Protein AF-A0A2V5VWD5-F1 (afdb_monomer)

Structure (mmCIF, N/CA/C/O backbone):
data_AF-A0A2V5VWD5-F1
#
_entry.id   AF-A0A2V5VWD5-F1
#
loop_
_atom_site.group_PDB
_atom_site.id
_atom_site.type_symbol
_atom_site.label_atom_id
_atom_site.label_alt_id
_atom_site.label_comp_id
_atom_site.label_asym_id
_atom_site.label_entity_id
_atom_site.label_seq_id
_atom_site.pdbx_PDB_ins_code
_atom_site.Cartn_x
_atom_site.Cartn_y
_atom_site.Cartn_z
_atom_site.occupancy
_atom_site.B_iso_or_equiv
_atom_site.auth_seq_id
_atom_site.auth_comp_id
_atom_site.auth_asym_id
_atom_site.auth_atom_id
_atom_site.pdbx_PDB_model_num
ATOM 1 N N . MET A 1 1 ? -37.281 2.302 12.896 1.00 40.91 1 MET A N 1
ATOM 2 C CA . MET A 1 1 ? -36.211 1.509 12.253 1.00 40.91 1 MET A CA 1
ATOM 3 C C . MET A 1 1 ? -35.181 2.484 11.708 1.00 40.91 1 MET A C 1
ATOM 5 O O . MET A 1 1 ? -35.399 3.064 10.658 1.00 40.91 1 MET A O 1
ATOM 9 N N . SER A 1 2 ? -34.141 2.792 12.489 1.00 42.53 2 SER A N 1
ATOM 10 C CA . SER A 1 2 ? -33.075 3.686 12.027 1.00 42.53 2 SER A CA 1
ATOM 11 C C . SER A 1 2 ? -32.119 2.860 11.179 1.00 42.53 2 SER A C 1
ATOM 13 O O . SER A 1 2 ? -31.423 1.985 11.694 1.00 42.53 2 SER A O 1
ATOM 15 N N . ASP A 1 3 ? -32.156 3.110 9.876 1.00 51.03 3 ASP A N 1
ATOM 16 C CA . ASP A 1 3 ? -31.270 2.537 8.873 1.00 51.03 3 ASP A CA 1
ATOM 17 C C . ASP A 1 3 ? -29.840 3.060 9.113 1.00 51.03 3 ASP A C 1
ATOM 19 O O . ASP A 1 3 ? -29.363 4.012 8.488 1.00 51.03 3 ASP A O 1
ATOM 23 N N . LYS A 1 4 ? -29.139 2.483 10.098 1.00 51.69 4 LYS A N 1
ATOM 24 C CA . LYS A 1 4 ? -27.689 2.638 10.219 1.00 51.69 4 LYS A CA 1
ATOM 25 C C . LYS A 1 4 ? -27.082 1.901 9.030 1.00 51.69 4 LYS A C 1
ATOM 27 O O . LYS A 1 4 ? -26.749 0.723 9.144 1.00 51.69 4 LYS A O 1
ATOM 32 N N . LYS A 1 5 ? -26.904 2.596 7.897 1.00 53.16 5 LYS A N 1
ATOM 33 C CA . LYS A 1 5 ? -25.950 2.169 6.858 1.00 53.16 5 LYS A CA 1
ATOM 34 C C . LYS A 1 5 ? -24.697 1.691 7.593 1.00 53.16 5 LYS A C 1
ATOM 36 O O . LYS A 1 5 ? -24.218 2.456 8.437 1.00 53.16 5 LYS A O 1
ATOM 41 N N . PRO A 1 6 ? -24.186 0.469 7.355 1.00 49.75 6 PRO A N 1
ATOM 42 C CA . PRO A 1 6 ? -23.031 -0.013 8.089 1.00 49.75 6 PRO A CA 1
ATOM 43 C C . PRO A 1 6 ? -21.916 0.977 7.797 1.00 49.75 6 PRO A C 1
ATOM 45 O O . PRO A 1 6 ? -21.456 1.099 6.662 1.00 49.75 6 PRO A O 1
ATOM 48 N N . GLN A 1 7 ? -21.576 1.765 8.811 1.00 55.81 7 GLN A N 1
ATOM 49 C CA . GLN A 1 7 ? -20.495 2.725 8.786 1.00 55.81 7 GLN A CA 1
ATOM 50 C C . GLN A 1 7 ? -19.274 1.884 8.439 1.00 55.81 7 GLN A C 1
ATOM 52 O O . GLN A 1 7 ? -18.829 1.108 9.277 1.00 55.81 7 GLN A O 1
ATOM 57 N N . GLN A 1 8 ? -18.875 1.876 7.161 1.00 60.03 8 GLN A N 1
ATOM 58 C CA . GLN A 1 8 ? -17.959 0.863 6.644 1.00 60.03 8 GLN A CA 1
ATOM 59 C C . GLN A 1 8 ? -16.704 0.884 7.507 1.00 60.03 8 GLN A C 1
ATOM 61 O O . GLN A 1 8 ? 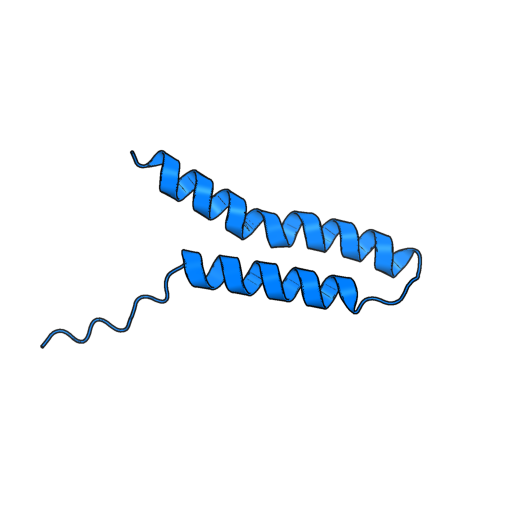-15.952 1.861 7.466 1.00 60.03 8 GLN A O 1
ATOM 66 N N . ASP A 1 9 ? -16.542 -0.169 8.309 1.00 83.75 9 ASP A N 1
ATOM 67 C CA . ASP A 1 9 ? -15.599 -0.206 9.418 1.00 83.75 9 ASP A CA 1
ATO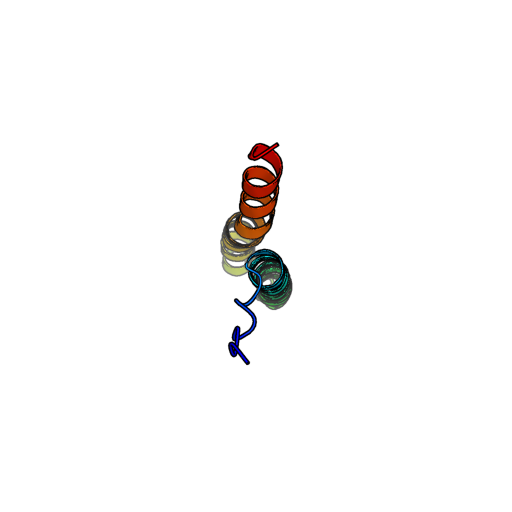M 68 C C . ASP A 1 9 ? -14.205 0.175 8.913 1.00 83.75 9 ASP A C 1
ATOM 70 O O . ASP A 1 9 ? -13.644 -0.476 8.022 1.00 83.75 9 ASP A O 1
ATOM 74 N N . LEU A 1 10 ? -13.664 1.279 9.437 1.00 89.94 10 LEU A N 1
ATOM 75 C CA . LEU A 1 10 ? -12.371 1.807 9.010 1.00 89.94 10 LEU A CA 1
ATOM 76 C C . LEU A 1 10 ? -11.262 0.771 9.257 1.00 89.94 10 LEU A C 1
ATOM 78 O O . LEU A 1 10 ? -10.315 0.688 8.474 1.00 89.94 10 LEU A O 1
ATOM 82 N N . ARG A 1 11 ? -11.437 -0.118 10.244 1.00 89.94 11 ARG A N 1
ATOM 83 C CA . ARG A 1 11 ? -10.580 -1.290 10.457 1.00 89.94 11 ARG A CA 1
ATOM 84 C C . ARG A 1 11 ? -10.589 -2.238 9.259 1.00 89.94 11 ARG A C 1
ATOM 86 O O . ARG A 1 11 ? -9.534 -2.663 8.791 1.00 89.94 11 ARG A O 1
ATOM 93 N N . LEU A 1 12 ? -11.771 -2.577 8.742 1.00 93.31 12 LEU A N 1
ATOM 94 C CA . LEU A 1 12 ? -11.906 -3.471 7.592 1.00 93.31 12 LEU A CA 1
ATOM 95 C C . LEU A 1 12 ? -11.359 -2.817 6.320 1.00 93.31 12 LEU A C 1
ATOM 97 O O . LEU A 1 12 ? -10.679 -3.474 5.530 1.00 93.31 12 LEU A O 1
ATOM 101 N N . ARG A 1 13 ? -11.630 -1.523 6.126 1.00 94.56 13 ARG A N 1
ATOM 102 C CA . ARG A 1 13 ? -11.158 -0.763 4.960 1.00 94.56 13 ARG A CA 1
ATOM 103 C C . ARG A 1 13 ? -9.637 -0.660 4.923 1.00 94.56 13 ARG A C 1
ATOM 105 O O . ARG A 1 13 ? -9.050 -0.937 3.881 1.00 94.56 13 ARG A O 1
ATOM 112 N N . THR A 1 14 ? -9.000 -0.322 6.042 1.00 95.94 14 THR A N 1
ATOM 113 C CA . THR A 1 14 ? -7.534 -0.211 6.120 1.00 95.94 14 THR A CA 1
ATOM 114 C C . THR A 1 14 ? -6.849 -1.567 5.958 1.00 95.94 14 THR A C 1
ATOM 116 O O . THR A 1 14 ? -5.864 -1.662 5.229 1.00 95.94 14 THR A O 1
ATOM 119 N N . LYS A 1 15 ? -7.418 -2.650 6.510 1.00 95.38 15 LYS A N 1
ATOM 120 C CA . LYS A 1 15 ? -6.930 -4.017 6.259 1.00 95.38 15 LYS A CA 1
ATOM 121 C C . LYS A 1 15 ? -7.016 -4.399 4.776 1.00 95.38 15 LYS A C 1
ATOM 123 O O . LYS A 1 15 ? -6.041 -4.890 4.215 1.00 95.38 15 LYS A O 1
ATOM 128 N N . LYS A 1 16 ? -8.166 -4.168 4.130 1.00 97.25 16 LYS A N 1
ATOM 129 C CA . LYS A 1 16 ? -8.343 -4.438 2.690 1.00 97.25 16 LYS A CA 1
ATOM 130 C C . LYS A 1 16 ? -7.384 -3.610 1.835 1.00 97.25 16 LYS A C 1
ATOM 132 O O . LYS A 1 16 ? -6.856 -4.117 0.853 1.00 97.25 16 LYS A O 1
ATOM 137 N N . PHE A 1 17 ? -7.155 -2.353 2.208 1.00 97.31 17 PHE A N 1
ATOM 138 C CA . PHE A 1 17 ? -6.190 -1.491 1.536 1.00 97.31 17 PHE A CA 1
ATOM 139 C C . PHE A 1 17 ? -4.763 -2.045 1.635 1.00 97.31 17 PHE A C 1
ATOM 141 O O . PHE A 1 17 ? -4.108 -2.172 0.608 1.00 97.31 17 PHE A O 1
ATOM 148 N N . ALA A 1 18 ? -4.321 -2.473 2.823 1.00 97.94 18 ALA A N 1
ATOM 149 C CA . ALA A 1 18 ? -2.997 -3.071 3.002 1.00 97.94 18 ALA A CA 1
ATOM 150 C C . ALA A 1 18 ? -2.798 -4.322 2.126 1.00 97.94 18 ALA A C 1
ATOM 152 O O . ALA A 1 18 ? -1.770 -4.443 1.470 1.00 97.94 18 ALA A O 1
ATOM 153 N N . LEU A 1 19 ? -3.801 -5.205 2.038 1.00 98.12 19 LEU A N 1
ATOM 154 C CA . LEU A 1 19 ? -3.743 -6.379 1.153 1.00 98.12 19 LEU A CA 1
ATOM 155 C C . LEU A 1 19 ? -3.605 -5.990 -0.326 1.00 98.12 19 LEU A C 1
ATOM 157 O O . LEU A 1 19 ? -2.812 -6.587 -1.042 1.00 98.12 19 LEU A O 1
ATOM 161 N N . ARG A 1 20 ? -4.327 -4.958 -0.778 1.00 98.44 20 ARG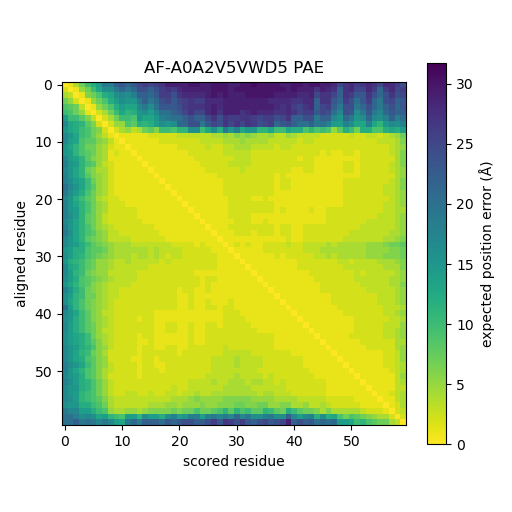 A N 1
ATOM 162 C CA . ARG A 1 20 ? -4.209 -4.458 -2.158 1.00 98.44 20 ARG A CA 1
ATOM 163 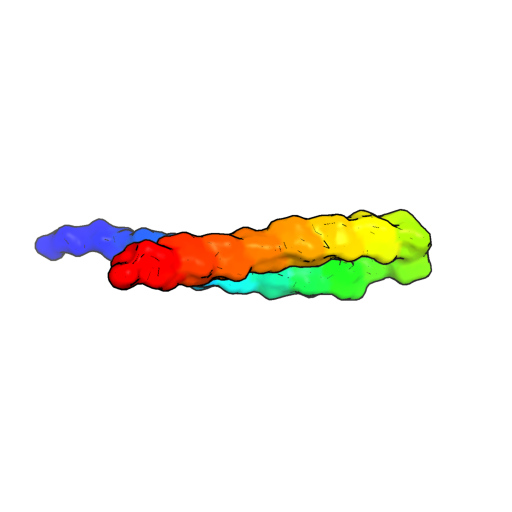C C . ARG A 1 20 ? -2.829 -3.878 -2.453 1.00 98.44 20 ARG A C 1
ATOM 165 O O . ARG A 1 20 ? -2.342 -4.057 -3.562 1.00 98.44 20 ARG A O 1
ATOM 172 N N . ILE A 1 21 ? -2.222 -3.189 -1.486 1.00 98.56 21 ILE A N 1
ATOM 173 C CA . ILE A 1 21 ? -0.855 -2.671 -1.613 1.00 98.56 21 ILE A CA 1
ATOM 174 C C . ILE A 1 21 ? 0.141 -3.822 -1.762 1.00 98.56 21 ILE A C 1
ATOM 176 O O . ILE A 1 21 ? 0.978 -3.763 -2.653 1.00 98.56 21 ILE A O 1
ATOM 180 N N . ILE A 1 22 ? 0.008 -4.883 -0.959 1.00 98.25 22 ILE A N 1
ATOM 181 C CA . ILE A 1 22 ? 0.868 -6.072 -1.059 1.00 98.25 22 ILE A CA 1
ATOM 182 C C . ILE A 1 22 ? 0.776 -6.673 -2.468 1.00 98.25 22 ILE A C 1
ATOM 184 O O . ILE A 1 22 ? 1.788 -6.753 -3.156 1.00 98.25 22 ILE A O 1
ATOM 188 N N . THR A 1 23 ? -0.436 -6.979 -2.942 1.00 98.50 23 THR A N 1
ATOM 189 C CA . THR A 1 23 ? -0.642 -7.549 -4.285 1.00 98.50 23 THR A CA 1
ATOM 190 C C . THR A 1 23 ? -0.148 -6.625 -5.402 1.00 98.50 23 THR A C 1
ATOM 192 O O . THR A 1 23 ? 0.395 -7.089 -6.399 1.00 98.50 23 THR A O 1
ATOM 195 N N . MET A 1 24 ? -0.314 -5.307 -5.254 1.00 98.38 24 MET A N 1
ATOM 196 C CA . MET A 1 24 ? 0.216 -4.339 -6.216 1.00 98.38 24 MET A CA 1
ATOM 197 C C . MET A 1 24 ? 1.749 -4.383 -6.257 1.00 98.38 24 MET A C 1
ATOM 199 O O . MET A 1 24 ? 2.310 -4.472 -7.346 1.00 98.38 24 MET A O 1
ATOM 203 N N . CYS A 1 25 ? 2.422 -4.344 -5.103 1.00 98.25 25 CYS A N 1
ATOM 204 C CA . CYS A 1 25 ? 3.882 -4.399 -5.035 1.00 98.25 25 CYS A CA 1
ATOM 205 C C . CYS A 1 25 ? 4.432 -5.718 -5.603 1.00 98.25 25 CYS A C 1
ATOM 207 O O . CYS A 1 25 ? 5.427 -5.688 -6.318 1.00 98.25 25 CYS A O 1
ATOM 209 N N . GLU A 1 26 ? 3.757 -6.846 -5.359 1.00 97.12 26 GLU A N 1
ATOM 210 C CA . GLU A 1 26 ? 4.104 -8.159 -5.932 1.00 97.12 26 GLU A CA 1
ATOM 211 C C . GLU A 1 26 ? 3.964 -8.206 -7.463 1.00 97.12 26 GLU A C 1
ATOM 213 O O . GLU A 1 26 ? 4.648 -8.984 -8.121 1.00 97.12 26 GLU A O 1
ATOM 218 N N . SER A 1 27 ? 3.102 -7.366 -8.045 1.00 98.12 27 SER A N 1
ATOM 219 C CA . SER A 1 27 ? 2.905 -7.286 -9.499 1.00 98.12 27 SER A CA 1
ATOM 220 C C . SER A 1 27 ? 3.911 -6.385 -10.226 1.00 98.12 27 SER A C 1
ATOM 222 O O . SER A 1 27 ? 3.878 -6.297 -11.456 1.00 98.12 27 SER A O 1
ATOM 224 N N . LEU A 1 28 ? 4.785 -5.679 -9.497 1.00 97.75 28 LEU A N 1
ATOM 225 C CA . LEU A 1 28 ? 5.753 -4.774 -10.111 1.00 97.75 28 LEU A CA 1
ATOM 226 C C . LEU A 1 28 ? 6.851 -5.560 -10.852 1.00 97.75 28 LEU A C 1
ATOM 228 O O . LEU A 1 28 ? 7.315 -6.584 -10.353 1.00 97.75 28 LEU A O 1
ATOM 232 N N . PRO A 1 29 ? 7.323 -5.073 -12.018 1.00 97.81 29 PRO A N 1
ATOM 233 C CA . PRO A 1 29 ? 8.434 -5.698 -12.725 1.00 97.81 29 PRO A CA 1
ATOM 234 C C . PRO A 1 29 ? 9.692 -5.745 -11.863 1.00 97.81 29 PRO A C 1
ATOM 236 O O . PRO A 1 29 ? 10.013 -4.757 -11.190 1.00 97.81 29 PRO A O 1
ATOM 239 N N . ASP A 1 30 ? 10.454 -6.837 -11.976 1.00 97.00 30 ASP A N 1
ATOM 240 C CA . ASP A 1 30 ? 11.719 -7.009 -11.263 1.00 97.00 30 ASP A CA 1
ATOM 241 C C . ASP A 1 30 ? 12.837 -6.131 -11.852 1.00 97.00 30 ASP A C 1
ATOM 243 O O . ASP A 1 30 ? 13.757 -6.562 -12.542 1.00 97.00 30 ASP A O 1
ATOM 247 N N . SER A 1 31 ? 12.703 -4.834 -11.611 1.00 98.50 31 SER A N 1
ATOM 248 C CA . SER A 1 31 ? 13.575 -3.772 -12.083 1.00 98.50 31 SER A CA 1
ATOM 249 C C . SER A 1 31 ? 13.997 -2.910 -10.901 1.00 98.50 31 SER A C 1
ATOM 251 O O . SER A 1 31 ? 13.302 -2.831 -9.886 1.00 98.50 31 SER A O 1
ATOM 253 N N . ARG A 1 32 ? 15.114 -2.189 -11.036 1.00 98.38 32 ARG A N 1
ATOM 254 C CA . ARG A 1 32 ? 15.572 -1.260 -9.992 1.00 98.38 32 ARG A CA 1
ATOM 255 C C . ARG A 1 32 ? 14.485 -0.249 -9.603 1.00 98.38 32 ARG A C 1
ATOM 257 O O . ARG A 1 32 ? 14.282 -0.007 -8.418 1.00 98.38 32 ARG A O 1
ATOM 264 N N . ALA A 1 33 ? 13.783 0.313 -10.588 1.00 98.44 33 ALA A N 1
ATOM 265 C CA . ALA A 1 33 ? 12.689 1.250 -10.345 1.00 98.44 33 ALA A CA 1
ATOM 266 C C . ALA A 1 33 ? 11.501 0.571 -9.645 1.00 98.44 33 ALA A C 1
ATOM 268 O O . ALA A 1 33 ? 10.993 1.108 -8.663 1.00 98.44 33 ALA A O 1
ATOM 269 N N . GLY A 1 34 ? 11.111 -0.625 -10.102 1.00 98.56 34 GLY A N 1
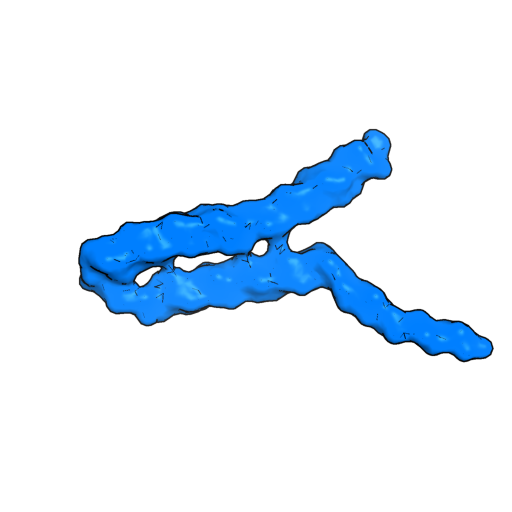ATOM 270 C CA . GLY A 1 34 ? 10.040 -1.419 -9.495 1.00 98.56 34 GLY A CA 1
ATOM 271 C C . GLY A 1 34 ? 10.303 -1.730 -8.023 1.00 98.56 34 GLY A C 1
ATOM 272 O O . GLY A 1 34 ? 9.439 -1.477 -7.192 1.00 98.56 34 GLY A O 1
ATOM 273 N N . ARG A 1 35 ? 11.521 -2.167 -7.676 1.00 98.25 35 ARG A N 1
ATOM 274 C CA . ARG A 1 35 ? 11.920 -2.443 -6.285 1.00 98.25 35 ARG A CA 1
ATOM 275 C C . ARG A 1 35 ? 11.890 -1.188 -5.406 1.00 98.25 35 ARG A C 1
ATOM 277 O O . ARG A 1 35 ? 11.287 -1.206 -4.342 1.00 98.25 35 ARG A O 1
ATOM 284 N N . ILE A 1 36 ? 12.488 -0.081 -5.862 1.00 98.44 36 ILE A N 1
ATOM 285 C CA . ILE A 1 36 ? 12.551 1.171 -5.080 1.00 98.44 36 ILE A CA 1
ATOM 286 C C . ILE A 1 36 ? 11.148 1.728 -4.813 1.00 98.44 36 ILE A C 1
ATOM 288 O O . ILE A 1 36 ? 10.829 2.093 -3.680 1.00 98.44 36 ILE A O 1
ATOM 292 N N . LEU A 1 37 ? 10.308 1.796 -5.848 1.00 98.38 37 LEU A N 1
ATOM 293 C CA . LEU A 1 37 ? 8.936 2.282 -5.711 1.00 98.38 37 LEU A CA 1
ATOM 294 C C . LEU A 1 37 ? 8.090 1.310 -4.883 1.00 98.38 37 LEU A C 1
ATOM 296 O O . LEU A 1 37 ? 7.345 1.745 -4.005 1.00 98.38 37 LEU A O 1
ATOM 300 N N . GLY A 1 38 ? 8.248 0.007 -5.121 1.00 98.50 38 GLY A N 1
ATOM 301 C CA . GLY A 1 38 ? 7.580 -1.058 -4.383 1.00 98.50 38 GLY A CA 1
ATOM 302 C C . GLY A 1 38 ? 7.841 -0.970 -2.885 1.00 98.50 38 GLY A C 1
ATOM 303 O O . GLY A 1 38 ? 6.884 -0.955 -2.117 1.00 98.50 38 GLY A O 1
ATOM 304 N N . ASP A 1 39 ? 9.095 -0.805 -2.465 1.00 98.19 39 ASP A N 1
ATOM 305 C CA . ASP A 1 39 ? 9.463 -0.684 -1.050 1.00 98.19 39 ASP A CA 1
ATOM 306 C C . ASP A 1 39 ? 8.873 0.571 -0.391 1.00 98.19 39 ASP A C 1
ATOM 308 O O . ASP A 1 39 ? 8.363 0.515 0.736 1.00 98.19 39 ASP A O 1
ATOM 312 N N . GLN A 1 40 ? 8.908 1.717 -1.082 1.00 98.44 40 GLN A N 1
ATOM 313 C CA . GLN A 1 40 ? 8.325 2.961 -0.570 1.00 98.44 40 GLN A CA 1
ATOM 314 C C . GLN A 1 40 ? 6.806 2.842 -0.393 1.00 98.44 40 GLN A C 1
ATOM 316 O O . GLN A 1 40 ? 6.263 3.213 0.656 1.00 98.44 40 GLN A O 1
ATOM 321 N N . ILE A 1 41 ? 6.119 2.296 -1.397 1.00 98.31 41 ILE A N 1
ATOM 322 C CA . ILE A 1 41 ? 4.665 2.106 -1.387 1.00 98.31 41 ILE A CA 1
ATOM 323 C C . ILE A 1 41 ? 4.268 1.044 -0.361 1.00 98.31 41 ILE A C 1
ATOM 325 O O . ILE A 1 41 ? 3.324 1.257 0.397 1.00 98.31 41 ILE A O 1
ATOM 329 N N . PHE A 1 42 ? 5.005 -0.063 -0.273 1.00 98.44 42 PHE A N 1
ATOM 330 C CA . PHE A 1 42 ? 4.729 -1.142 0.671 1.00 98.44 42 PHE A CA 1
ATOM 331 C C . PHE A 1 42 ? 4.752 -0.623 2.107 1.00 98.44 42 PHE A C 1
ATOM 333 O O . PHE A 1 42 ? 3.784 -0.796 2.851 1.00 98.44 42 PHE A O 1
ATOM 340 N N . ARG A 1 43 ? 5.823 0.082 2.492 1.00 98.19 43 ARG A N 1
ATOM 341 C CA . ARG A 1 43 ? 5.972 0.630 3.848 1.00 98.19 43 ARG A CA 1
ATOM 342 C C . ARG A 1 43 ? 4.910 1.680 4.156 1.00 98.19 43 ARG A C 1
ATOM 344 O O . ARG A 1 43 ? 4.243 1.595 5.185 1.00 98.19 43 ARG A O 1
ATOM 351 N N . SER A 1 44 ? 4.731 2.658 3.269 1.00 98.06 44 SER A N 1
ATOM 352 C CA . SER A 1 44 ? 3.768 3.743 3.490 1.00 98.06 44 SER A CA 1
ATOM 353 C C . SER A 1 44 ? 2.320 3.238 3.485 1.00 98.06 44 SER A C 1
ATOM 355 O O . SER A 1 44 ? 1.561 3.544 4.405 1.00 98.06 44 SER A O 1
ATOM 357 N N . GLY A 1 45 ? 1.941 2.398 2.523 1.00 97.50 45 GLY A N 1
ATOM 358 C CA . GLY A 1 45 ? 0.580 1.890 2.361 1.00 97.50 45 GLY A CA 1
ATOM 359 C C . GLY A 1 45 ? 0.141 0.924 3.463 1.00 97.50 45 GLY A C 1
ATOM 360 O O . GLY A 1 45 ? -0.980 1.033 3.966 1.00 97.50 45 GLY A O 1
ATOM 361 N N . THR A 1 46 ? 1.016 0.010 3.898 1.00 97.62 46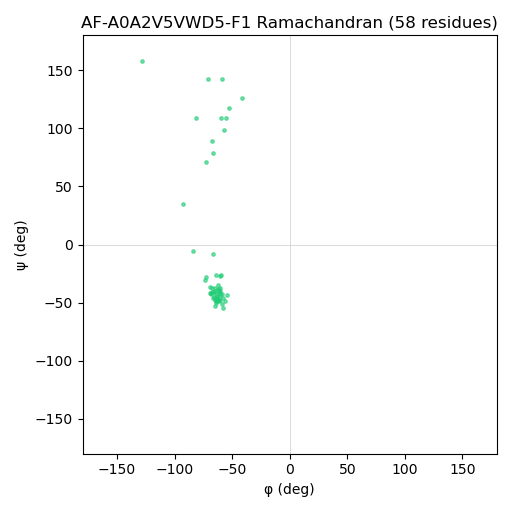 THR A N 1
ATOM 362 C CA . THR A 1 46 ? 0.688 -0.939 4.983 1.00 97.62 46 THR A CA 1
ATOM 363 C C . THR A 1 46 ? 0.650 -0.268 6.360 1.00 97.62 46 THR A C 1
ATOM 365 O O . THR A 1 46 ? -0.145 -0.676 7.214 1.00 97.62 46 THR A O 1
ATOM 368 N N . SER A 1 47 ? 1.412 0.819 6.561 1.00 97.50 47 SER A N 1
ATOM 369 C CA . SER A 1 47 ? 1.430 1.576 7.824 1.00 97.50 47 SER A CA 1
ATOM 370 C C . SER A 1 47 ? 0.065 2.147 8.221 1.00 97.50 47 SER A C 1
ATOM 372 O O . SER A 1 47 ? -0.216 2.297 9.406 1.00 97.50 47 SER A O 1
ATOM 374 N N . VAL A 1 48 ? -0.828 2.404 7.259 1.00 96.81 48 VAL A N 1
ATOM 375 C CA . VAL A 1 48 ? -2.164 2.965 7.517 1.00 96.81 48 VAL A CA 1
ATOM 376 C C . VAL A 1 48 ? -2.992 2.048 8.421 1.00 96.81 48 VAL A C 1
ATOM 378 O O . VAL A 1 48 ? -3.625 2.511 9.371 1.00 96.81 48 VAL A O 1
ATOM 381 N N . ALA A 1 49 ? -2.975 0.738 8.156 1.00 95.06 49 ALA A N 1
ATOM 382 C CA . ALA A 1 49 ? -3.690 -0.239 8.975 1.00 95.06 49 ALA A CA 1
ATOM 383 C C . ALA A 1 49 ? -3.063 -0.389 10.368 1.00 95.06 49 ALA A C 1
ATOM 385 O O . ALA A 1 49 ? -3.790 -0.544 11.353 1.00 95.06 49 ALA A O 1
ATOM 386 N N . ALA A 1 50 ? -1.731 -0.312 10.454 1.00 94.44 50 ALA A N 1
ATOM 387 C CA . ALA A 1 50 ? -1.004 -0.342 11.719 1.00 94.44 50 ALA A CA 1
ATOM 388 C C . ALA A 1 50 ? -1.340 0.886 12.581 1.00 94.44 50 ALA A C 1
ATOM 390 O O . ALA A 1 50 ? -1.834 0.729 13.693 1.00 94.44 50 ALA A O 1
ATOM 391 N N . ASN A 1 51 ? -1.205 2.097 12.035 1.00 95.88 51 ASN A N 1
ATOM 392 C CA . ASN A 1 51 ? -1.503 3.348 12.737 1.00 95.88 51 ASN A CA 1
ATOM 393 C C . ASN A 1 51 ? -2.964 3.430 13.184 1.00 95.88 51 ASN A C 1
ATOM 395 O O . ASN A 1 51 ? -3.249 3.859 14.300 1.00 95.88 51 ASN A O 1
ATOM 399 N N . TYR A 1 52 ? -3.902 2.969 12.350 1.00 94.06 52 TYR A N 1
ATOM 400 C CA . TYR A 1 52 ? -5.304 2.883 12.752 1.00 94.06 52 TYR A CA 1
ATOM 401 C C . TYR A 1 52 ? -5.496 1.954 13.961 1.00 94.06 52 TYR A C 1
ATOM 403 O O . TYR A 1 52 ? -6.238 2.286 14.886 1.00 94.06 52 TYR A O 1
ATOM 411 N N . ARG A 1 53 ? -4.822 0.796 13.976 1.00 91.06 53 ARG A N 1
ATOM 412 C CA . ARG A 1 53 ? -4.899 -0.165 15.083 1.00 91.06 53 ARG A CA 1
ATOM 413 C C . ARG A 1 53 ? -4.301 0.396 16.373 1.00 91.06 53 ARG A C 1
ATOM 415 O O . ARG A 1 53 ? -4.902 0.196 17.427 1.00 91.06 53 ARG A O 1
ATOM 422 N N . GLU A 1 54 ? -3.176 1.097 16.288 1.00 94.06 54 GLU A N 1
ATOM 423 C CA . GLU A 1 54 ? -2.550 1.746 17.444 1.00 94.06 54 GLU A CA 1
ATOM 424 C C . GLU A 1 54 ? -3.439 2.863 18.005 1.00 94.06 54 GLU A C 1
ATOM 426 O O . GLU A 1 54 ? -3.761 2.853 19.189 1.00 94.06 54 GLU A O 1
ATOM 431 N N . ALA A 1 55 ? -3.963 3.751 17.154 1.00 92.44 55 ALA A N 1
ATOM 432 C CA . ALA A 1 55 ? -4.885 4.806 17.582 1.00 92.44 55 ALA A CA 1
ATOM 433 C C . ALA A 1 55 ? -6.195 4.256 18.178 1.00 92.44 55 ALA A C 1
ATOM 435 O O . ALA A 1 55 ? -6.758 4.835 19.105 1.00 92.44 55 ALA A O 1
ATOM 436 N N . TYR A 1 56 ? -6.697 3.131 17.656 1.00 88.19 56 TYR A N 1
ATOM 437 C CA . TYR A 1 56 ? -7.861 2.452 18.225 1.00 88.19 56 TYR A CA 1
AT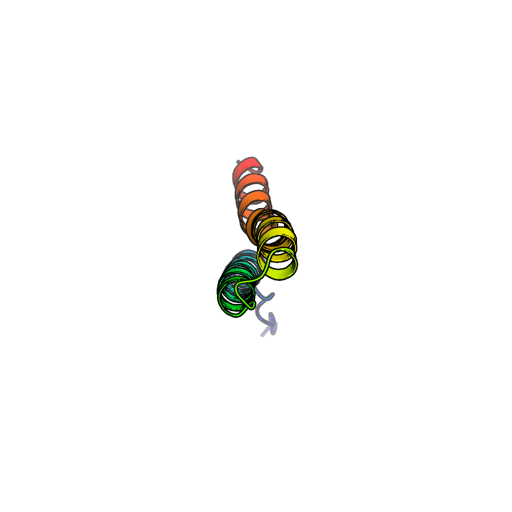OM 438 C C . TYR A 1 56 ? -7.572 1.910 19.632 1.00 88.19 56 TYR A C 1
ATOM 440 O O . TYR A 1 56 ? -8.429 2.018 20.504 1.00 88.19 56 TYR A O 1
ATOM 448 N N . ARG A 1 57 ? -6.374 1.354 19.856 1.00 86.75 57 ARG A N 1
ATOM 449 C CA . ARG A 1 57 ? -5.933 0.826 21.157 1.00 86.75 57 ARG A CA 1
ATOM 450 C C . ARG A 1 57 ? -5.591 1.912 22.169 1.00 86.75 57 ARG A C 1
ATOM 452 O O . ARG A 1 57 ? -5.810 1.693 23.344 1.00 86.75 57 ARG A O 1
ATOM 459 N N . ALA A 1 58 ? -5.114 3.072 21.727 1.00 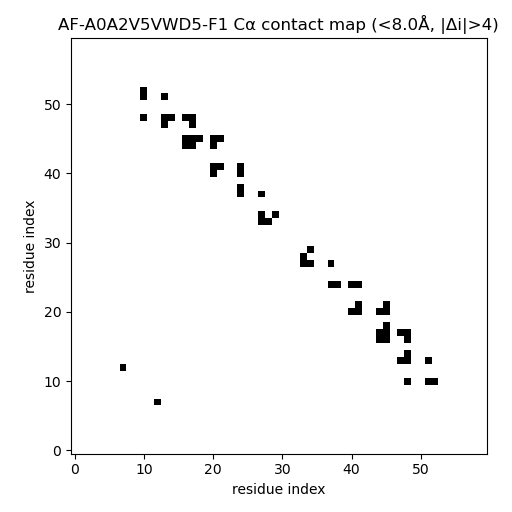88.44 58 ALA A N 1
ATOM 460 C CA . ALA A 1 58 ? -4.786 4.193 22.608 1.00 88.44 58 ALA A CA 1
ATOM 461 C C . ALA A 1 58 ? -6.012 4.828 23.302 1.0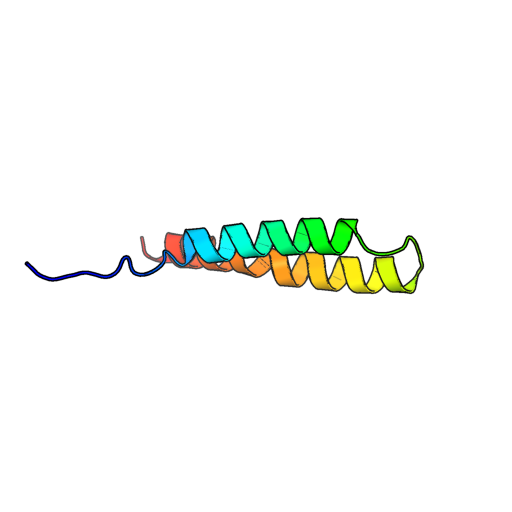0 88.44 58 ALA A C 1
ATOM 463 O O . ALA A 1 58 ? -5.848 5.681 24.166 1.00 88.44 58 ALA A O 1
ATOM 464 N N . ARG A 1 59 ? -7.240 4.441 22.925 1.00 71.06 59 ARG A N 1
ATOM 465 C CA . ARG A 1 59 ? -8.498 4.896 23.547 1.00 71.06 59 ARG A CA 1
ATOM 466 C C . ARG A 1 59 ? -8.995 3.969 24.668 1.00 71.06 59 ARG A C 1
ATOM 468 O O . ARG A 1 59 ? -10.204 3.784 24.799 1.00 71.06 59 ARG A O 1
ATOM 475 N N . SER A 1 60 ? -8.082 3.376 25.433 1.00 55.94 60 SER A N 1
ATOM 476 C CA . SER A 1 60 ? -8.373 2.534 26.603 1.00 55.94 60 SER A CA 1
ATOM 477 C C . SER A 1 60 ? -7.796 3.132 27.871 1.00 55.94 60 SER A C 1
ATOM 479 O O . SER A 1 60 ? -6.580 3.424 27.830 1.00 55.94 60 SER A O 1
#

Radius of gyration: 15.61 Å; Cα contacts (8 Å, |Δi|>4): 31; chains: 1; bounding box: 52×13×39 Å

pLDDT: mean 88.84, std 16.61, range [40.91, 98.56]

Foldseek 3Di:
DPPPPPPPPVLVVLVVQLVVLVVVLVPFPPDPVSVVVSVVSNVVSNVSNVVVVVVVVVVD

Sequence (60 aa):
MSDKKPQQDLRLRTKKFALRIITMCESLPDSRAGRILGDQIFRSGTSVAANYREAYRARS

Solvent-accessible surface area (backbone atoms only — not comparable to full-atom values): 3500 Å² total; per-residue (Å²): 135,85,84,72,69,76,72,75,50,64,70,60,53,32,48,54,47,27,54,51,40,52,57,51,44,73,68,45,60,99,41,75,67,35,50,56,52,29,54,54,47,43,56,59,49,39,43,53,36,52,53,52,51,51,60,61,59,69,75,112

Secondary structure (DSSP, 8-state):
---------HHHHHHHHHHHHHHHHHTS-SSHHHHHHHHHHHHHHHHHHHHHHHHHHTT-

Nearest PDB structures (foldseek):
  8oir-assembly1_Aa  TM=5.306E-01  e=5.200E+00  Homo sapiens
  7zeb-assembly1_K  TM=6.897E-01  e=9.567E+00  Ovis aries
  2jqk-assembly1_A  TM=6.289E-01  e=8.940E+00  Homo sapiens

Mean predicted aligned error: 6.15 Å